Protein 6XFU (pdb70)

Solvent-accessible surface area: 8282 Å² total; per-residue (Å²): 118,92,164,132,52,45,1,0,20,0,19,3,42,123,180,15,0,87,113,0,54,119,15,0,60,107,108,50,126,38,81,88,67,50,113,86,86,0,64,0,33,0,49,35,41,186,71,0,47,104,2,8,90,22,0,15,128,59,97,1,25,1,76,62,1,74,35,110,137,102,130,118,148,122,73,62,20,0,11,0,12,0,40,113,180,10,4,94,110,0,54,154,22,0,47,131,113,46,109,48,31,90,60,52,128,89,84,0,48,0,39,0,67,31,44,197,54,0,40,106,2,7,90,22,0,12,125,65,104,0,30,2,56,50,0,56,48,135,218

InterPro domains:
  IPR003439 ABC transporter-like, ATP-binding domain [PF00005] (16-148)
  IPR003439 ABC transporter-like, ATP-binding domain [PS50893] (1-220)
  IPR003593 AAA+ ATPase domain [SM00382] (25-196)
  IPR027417 P-loop containing nucleoside triphosphate hydrolase [G3DSA:3.40.50.300] (1-246)
  IPR027417 P-loop containing nucleoside triphosphate hydrolase [SSF52540] (2-209)

B-factor: mean 20.35, std 8.42, range [10.54, 54.13]

Secondary structure (DSSP, 8-state):
-----EEEEEE--GGGHHHHHHHHHHHS-EEEEETTTTEEEEE--S--HHHHHHHHHTT---SEEEEEE-/------EEEEE--GGGHHHHHHHHHHHS-EEEEEGGGTEEEEE--S--HHHHHHHHHTT---SEEEEE-

Foldseek 3Di:
DDDQFKKKKFAFDLVCQVVLVVVCVVPFPFPDRDSVRRITITGDDPDCVVVQVVCVVVVTDTPDIDMDGD/DDDQPKKKKFAFDLVCLVVLQVVCVVPFPWDDADSVRRITITRDDPDCVVVQVVCVVVVTHTPDIDMDD

Radius of gyration: 15.2 Å; Cα contacts (8 Å, |Δi|>4): 256; chains: 2; bounding box: 45×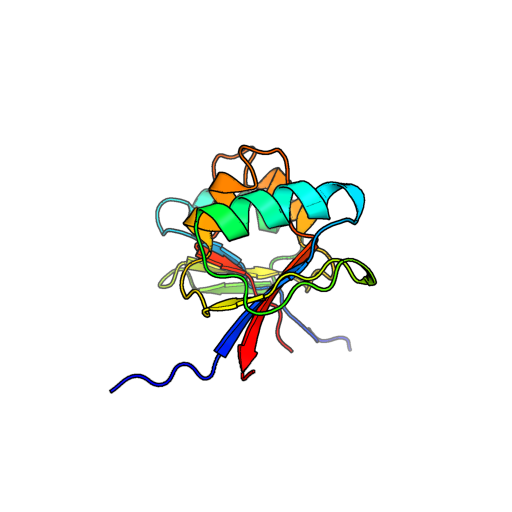30×36 Å

Structure (mmCIF, N/CA/C/O backbone):
data_6XFU
#
_entry.id   6XFU
#
_cell.length_a   40.462
_cell.length_b   45.375
_cell.length_c   73.820
_cell.angle_alpha   90.000
_cell.angle_beta   90.000
_cell.angle_gamma   90.000
#
_symmetry.space_group_name_H-M   'P 2 21 21'
#
loop_
_entity.id
_entity.type
_entity.pdbx_description
1 polymer 'ABC transporter ATP-binding protein'
2 non-polymer 'THIOCYANATE ION'
3 water water
#
loop_
_atom_site.group_PDB
_atom_site.id
_atom_site.type_symbol
_atom_site.label_atom_id
_atom_site.label_alt_id
_atom_site.label_comp_id
_atom_site.label_asym_id
_atom_site.label_entity_id
_atom_site.label_seq_id
_atom_site.pdbx_PDB_ins_code
_atom_site.Cartn_x
_atom_site.Cartn_y
_atom_site.Cartn_z
_atom_site.occupancy
_atom_site.B_iso_or_equiv
_atom_site.auth_seq_id
_atom_site.auth_comp_id
_atom_site.auth_asym_id
_atom_site.auth_atom_id
_atom_site.pdbx_PDB_model_num
ATOM 1 N N . GLY A 1 1 ? -5.667 3.140 33.170 1.00 20.61 206 GLY A N 1
ATOM 2 C CA . GLY A 1 1 ? -4.849 2.245 32.317 1.00 19.30 206 GLY A CA 1
ATOM 3 C C . GLY A 1 1 ? -5.709 1.233 31.600 1.00 17.69 206 GLY A C 1
ATOM 4 O O . GLY A 1 1 ? -6.936 1.217 31.775 1.00 18.71 206 GLY A O 1
ATOM 5 N N . SER A 1 2 ? -5.060 0.370 30.831 1.00 17.62 207 SER A N 1
ATOM 6 C CA . SER A 1 2 ? -5.744 -0.601 29.956 1.00 19.21 207 SER A CA 1
ATOM 7 C C . SER A 1 2 ? -6.255 -1.825 30.711 1.00 20.31 207 SER A C 1
ATOM 8 O O . SER A 1 2 ? -5.770 -2.154 31.803 1.00 22.81 207 SER A O 1
ATOM 11 N N . HIS A 1 3 ? -7.240 -2.473 30.094 1.00 23.97 208 HIS A N 1
ATOM 12 C CA . HIS A 1 3 ? -7.818 -3.757 30.588 1.00 27.33 208 HIS A CA 1
ATOM 13 C C . HIS A 1 3 ? -7.986 -4.723 29.429 1.00 27.06 208 HIS A C 1
ATOM 14 O O . HIS A 1 3 ? -9.128 -4.911 29.010 1.00 31.50 208 HIS A O 1
ATOM 21 N N . MET A 1 4 ? -6.893 -5.348 29.020 1.00 28.76 209 MET A N 1
ATOM 22 C CA . MET A 1 4 ? -6.826 -6.198 27.801 1.00 32.38 209 MET A CA 1
ATOM 23 C C . MET A 1 4 ? -7.233 -7.624 28.194 1.00 30.54 209 MET A C 1
ATOM 24 O O . MET A 1 4 ? -6.372 -8.488 28.153 1.00 38.63 209 MET A O 1
ATOM 29 N N . SER A 1 5 ? -8.487 -7.859 28.578 1.00 29.81 210 SER A N 1
ATOM 30 C CA . SER A 1 5 ? -8.926 -9.150 29.173 1.00 29.79 210 SER A CA 1
ATOM 31 C C . SER A 1 5 ? -9.519 -10.089 28.114 1.00 27.74 210 SER A C 1
ATOM 32 O O . SER A 1 5 ? -9.856 -11.244 28.509 1.00 26.29 210 SER A O 1
ATOM 35 N N . ASP A 1 6 ? -9.742 -9.607 26.889 1.00 25.53 211 ASP 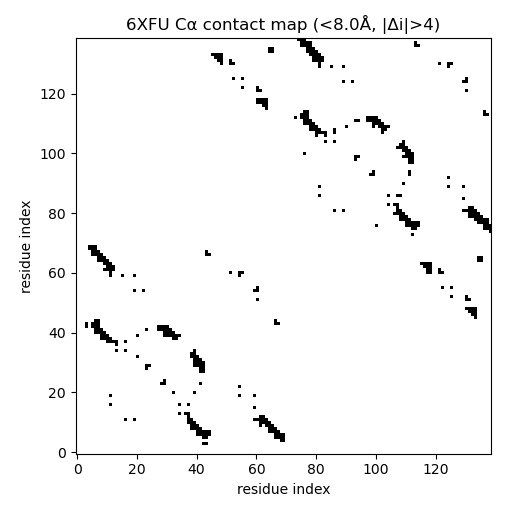A N 1
ATOM 36 C CA . ASP A 1 6 ? -10.427 -10.381 25.814 1.00 22.68 211 ASP A CA 1
ATOM 37 C C . ASP A 1 6 ? -9.451 -10.692 24.669 1.00 21.22 211 ASP A C 1
ATOM 38 O O . ASP A 1 6 ? -8.467 -9.990 24.451 1.00 23.16 211 ASP A O 1
ATOM 43 N N . THR A 1 7 ? -9.752 -11.742 23.913 1.00 16.90 212 THR A N 1
ATOM 44 C CA . THR A 1 7 ? -8.981 -12.183 22.733 1.00 18.84 212 THR A CA 1
ATOM 45 C C . THR A 1 7 ? -9.977 -12.398 21.595 1.00 15.67 212 THR A C 1
ATOM 46 O O . THR A 1 7 ? -11.100 -12.879 21.838 1.00 16.18 212 THR A O 1
ATOM 50 N N . THR A 1 8 ? -9.517 -12.159 20.372 1.00 14.71 213 THR A N 1
ATOM 51 C CA . THR A 1 8 ? -10.276 -12.556 19.162 1.00 14.21 213 THR A CA 1
ATOM 52 C C . THR A 1 8 ? -9.572 -13.795 18.599 1.00 12.93 213 THR A C 1
ATOM 53 O O . THR A 1 8 ? -8.350 -13.757 18.363 1.00 14.06 213 THR A O 1
ATOM 57 N N . ILE A 1 9 ? -10.333 -14.842 18.376 1.00 13.90 214 ILE A N 1
ATOM 58 C CA . ILE A 1 9 ? -9.869 -16.152 17.865 1.00 13.42 214 ILE A CA 1
ATOM 59 C C . ILE A 1 9 ? -10.407 -16.309 16.458 1.00 11.91 214 ILE A C 1
ATOM 60 O O . ILE A 1 9 ? -11.624 -16.309 16.274 1.00 12.56 214 ILE A O 1
ATOM 65 N N . VAL A 1 10 ? -9.527 -16.448 15.498 1.00 12.38 215 VAL A N 1
ATOM 66 C CA . VAL A 1 10 ? -9.888 -16.718 14.087 1.00 13.31 215 VAL A CA 1
ATOM 67 C C . VAL A 1 10 ? -9.627 -18.190 13.844 1.00 12.38 215 VAL A C 1
ATOM 68 O O . VAL A 1 10 ? -8.511 -18.673 14.122 1.00 13.97 215 VAL A O 1
ATOM 72 N N . THR A 1 11 ? -10.558 -18.884 13.257 1.00 12.10 216 THR A N 1
ATOM 73 C CA . THR A 1 11 ? -10.428 -20.308 12.899 1.00 11.96 216 THR A CA 1
ATOM 74 C C . THR A 1 11 ? -10.578 -20.429 11.379 1.00 12.21 216 THR A C 1
ATOM 75 O O . THR A 1 11 ? -11.568 -19.971 10.808 1.00 11.82 216 THR A O 1
ATOM 79 N N . VAL A 1 12 ? -9.575 -21.049 10.763 1.00 12.05 217 VAL A N 1
ATOM 80 C CA . VAL A 1 12 ? -9.551 -21.255 9.294 1.00 12.14 217 VAL A CA 1
ATOM 81 C C . VAL A 1 12 ? -9.309 -22.725 8.984 1.00 13.28 217 VAL A C 1
ATOM 82 O O . VAL A 1 12 ? -8.803 -23.497 9.823 1.00 15.25 217 VAL A O 1
ATOM 86 N N . ASP A 1 13 ? -9.603 -23.062 7.734 1.00 13.55 218 ASP A N 1
ATOM 87 C CA . ASP A 1 13 ? -9.256 -24.391 7.190 1.00 13.79 218 ASP A CA 1
ATOM 88 C C . ASP A 1 13 ? -7.732 -24.531 7.215 1.00 12.36 218 ASP A C 1
ATOM 89 O O . ASP A 1 13 ? -6.962 -23.568 7.052 1.00 13.16 218 ASP A O 1
ATOM 94 N N . HIS A 1 14 ? -7.262 -25.759 7.386 1.00 13.34 219 HIS A N 1
ATOM 95 C CA . HIS A 1 14 ? -5.827 -26.040 7.500 1.00 13.39 219 HIS A CA 1
ATOM 96 C C . HIS A 1 14 ? -5.083 -25.453 6.324 1.00 12.51 219 HIS A C 1
ATOM 97 O O . HIS A 1 14 ? -3.993 -24.928 6.471 1.00 13.06 219 HIS A O 1
ATOM 104 N N . LYS A 1 15 ? -5.640 -25.593 5.113 1.00 12.83 220 LYS A N 1
ATOM 105 C CA . LYS A 1 15 ? -4.890 -25.129 3.924 1.00 13.31 220 LYS A CA 1
ATOM 106 C C . LYS A 1 15 ? -4.709 -23.605 3.869 1.00 14.22 220 LYS A C 1
ATOM 107 O O . LYS A 1 15 ? -3.830 -23.142 3.179 1.00 15.95 220 LYS A O 1
ATOM 113 N N . ASP A 1 16 ? -5.529 -22.886 4.638 1.00 13.72 221 ASP A N 1
ATOM 114 C CA . ASP A 1 16 ? -5.526 -21.413 4.695 1.00 13.08 221 ASP A CA 1
ATOM 115 C C . ASP A 1 16 ? -4.689 -20.911 5.879 1.00 10.74 221 ASP A C 1
ATOM 116 O O . ASP A 1 16 ? -4.485 -19.685 6.006 1.00 11.99 221 ASP A O 1
ATOM 121 N N . PHE A 1 17 ? -4.230 -21.775 6.741 1.00 11.79 222 PHE A N 1
ATOM 122 C CA . PHE A 1 17 ? -3.646 -21.347 8.028 1.00 11.48 222 PHE A CA 1
ATOM 123 C C . PHE A 1 17 ? -2.412 -20.496 7.816 1.00 12.26 222 PHE A C 1
ATOM 124 O O . PHE A 1 17 ? -2.306 -19.428 8.427 1.00 11.54 222 PHE A O 1
ATOM 132 N N . ASP A 1 18 ? -1.452 -20.933 7.003 1.00 12.01 223 ASP A N 1
ATOM 133 C CA . ASP A 1 18 ? -0.159 -20.223 6.926 1.00 12.39 223 ASP A CA 1
ATOM 134 C C . ASP A 1 18 ? -0.371 -18.824 6.383 1.00 11.50 223 ASP A C 1
ATOM 135 O O . ASP A 1 18 ? 0.270 -17.845 6.855 1.00 12.91 223 ASP A O 1
ATOM 140 N N . ARG A 1 19 ? -1.237 -18.664 5.392 1.00 11.54 224 ARG A N 1
ATOM 141 C CA . ARG A 1 19 ? -1.488 -17.354 4.780 1.00 11.45 224 ARG A CA 1
ATOM 142 C C . ARG A 1 19 ? -2.289 -16.490 5.731 1.00 11.12 224 ARG A C 1
ATOM 143 O O . ARG A 1 19 ? -2.098 -15.252 5.715 1.00 11.71 224 ARG A O 1
ATOM 151 N N . THR A 1 20 ? -3.183 -17.064 6.517 1.00 10.99 225 THR A N 1
ATOM 152 C CA . THR A 1 20 ? -3.907 -16.275 7.551 1.00 10.79 225 THR A CA 1
ATOM 153 C C . THR A 1 20 ? -2.932 -15.826 8.638 1.00 11.40 225 THR A C 1
ATOM 154 O O . THR A 1 20 ? -2.991 -14.665 9.044 1.00 11.35 225 THR A O 1
ATOM 158 N N . GLU A 1 21 ? -2.008 -16.671 9.014 1.00 11.18 226 GLU A N 1
ATOM 159 C CA . GLU A 1 21 ? -0.977 -16.315 10.006 1.00 11.23 226 GLU A CA 1
ATOM 160 C C . GLU A 1 21 ? -0.099 -15.191 9.462 1.00 11.25 226 GLU A C 1
ATOM 161 O O . GLU A 1 21 ? 0.148 -14.214 10.192 1.00 11.72 226 GLU A O 1
ATOM 167 N N . LYS A 1 22 ? 0.291 -15.250 8.214 1.00 11.05 227 LYS A N 1
ATOM 168 C CA . LYS A 1 22 ? 1.085 -14.174 7.605 1.00 12.29 227 LYS A CA 1
ATOM 169 C C . LYS A 1 22 ? 0.325 -12.859 7.610 1.00 11.78 227 LYS A C 1
ATOM 170 O O . LYS A 1 22 ? 0.896 -11.851 8.069 1.00 12.06 227 LYS A O 1
ATOM 176 N N . TYR A 1 23 ? -0.946 -12.888 7.260 1.00 10.97 228 TYR A N 1
ATOM 177 C CA . TYR A 1 23 ? -1.739 -11.652 7.254 1.00 11.85 228 TYR A CA 1
ATOM 178 C C . TYR A 1 23 ? -1.797 -11.109 8.669 1.00 11.70 228 TYR A C 1
ATOM 179 O O . TYR A 1 23 ? -1.597 -9.867 8.890 1.00 12.31 228 TYR A O 1
ATOM 188 N N . LEU A 1 24 ? -2.165 -11.906 9.631 1.00 10.75 229 LEU A N 1
ATOM 189 C CA . LEU A 1 24 ? -2.333 -11.410 11.013 1.00 10.54 229 LEU A CA 1
ATOM 190 C C . LEU A 1 24 ? -0.996 -11.016 11.601 1.00 12.54 229 LEU A C 1
ATOM 191 O O . LEU A 1 24 ? -0.974 -9.988 12.313 1.00 13.69 229 LEU A O 1
ATOM 196 N N . ALA A 1 25 ? 0.099 -11.672 11.290 1.00 11.47 230 ALA A N 1
ATOM 197 C CA . ALA A 1 25 ? 1.438 -11.264 11.782 1.00 11.86 230 ALA A CA 1
ATOM 198 C C . ALA A 1 25 ? 1.763 -9.875 11.224 1.00 12.48 230 ALA A C 1
ATOM 199 O O . ALA A 1 25 ? 2.382 -9.048 11.927 1.00 14.43 230 ALA A O 1
ATOM 201 N N . GLU A 1 26 ? 1.437 -9.600 9.975 1.00 12.57 231 GLU A N 1
ATOM 202 C CA . GLU A 1 26 ? 1.834 -8.328 9.327 1.00 14.24 231 GLU A CA 1
ATOM 203 C C . GLU A 1 26 ? 0.957 -7.174 9.806 1.00 14.45 231 GLU A C 1
ATOM 204 O O . GLU A 1 26 ? 1.411 -6.005 9.702 1.00 17.71 231 GLU A O 1
ATOM 210 N N . HIS A 1 27 ? -0.239 -7.411 10.319 1.00 13.94 232 HIS A N 1
ATOM 211 C CA . HIS A 1 27 ? -1.224 -6.311 10.562 1.00 15.25 232 HIS A CA 1
ATOM 212 C C . HIS A 1 27 ? -1.692 -6.248 12.018 1.00 14.94 232 HIS A C 1
ATOM 213 O O . HIS A 1 27 ? -2.323 -5.257 12.377 1.00 15.72 232 HIS A O 1
ATOM 220 N N . PHE A 1 28 ? -1.502 -7.289 12.814 1.00 13.57 233 PHE A N 1
ATOM 221 C CA . PHE A 1 28 ? -1.979 -7.399 14.194 1.00 12.94 233 PHE A CA 1
ATOM 222 C C . PHE A 1 28 ? -0.852 -8.019 14.997 1.00 13.50 233 PHE A C 1
ATOM 223 O O . PHE A 1 28 ? 0.253 -8.197 14.503 1.00 14.66 233 PHE A O 1
ATOM 231 N N . GLN A 1 29 ? -1.112 -8.320 16.248 1.00 14.60 234 GLN A N 1
ATOM 232 C CA . GLN A 1 29 ? -0.149 -9.055 17.095 1.00 14.79 234 GLN A CA 1
ATOM 233 C C . GLN A 1 29 ? -0.712 -10.447 17.359 1.00 14.59 234 GLN A C 1
ATOM 234 O O . GLN A 1 29 ? -1.776 -10.559 17.963 1.00 14.48 234 GLN A O 1
ATOM 240 N N . LEU A 1 30 ? 0.003 -11.465 16.924 1.00 13.81 235 LEU A N 1
ATOM 241 C CA . LEU A 1 30 ? -0.390 -12.843 17.262 1.00 13.10 235 LEU A CA 1
ATOM 242 C C . LEU A 1 30 ? 0.023 -13.151 18.693 1.00 13.81 235 LEU A C 1
ATOM 243 O O . LEU A 1 30 ? 1.233 -13.160 18.969 1.00 15.94 235 LEU A O 1
ATOM 248 N N . GLN A 1 31 ? -0.956 -13.439 19.495 1.00 13.84 236 GLN A N 1
ATOM 249 C CA A GLN A 1 31 ? -0.844 -13.861 20.925 0.50 15.65 236 GLN A CA 1
ATOM 250 C CA B GLN A 1 31 ? -0.700 -13.841 20.899 0.50 14.83 236 GLN A CA 1
ATOM 251 C C . GLN A 1 31 ? -0.582 -15.367 21.019 1.00 15.98 236 GLN A C 1
ATOM 252 O O . GLN A 1 31 ? 0.124 -15.812 21.906 1.00 18.90 236 GLN A O 1
ATOM 263 N N . ASN A 1 32 ? -1.238 -16.130 20.168 1.00 15.09 237 ASN A N 1
ATOM 264 C CA . ASN A 1 32 ? -1.160 -17.608 20.196 1.00 15.64 237 ASN A CA 1
ATOM 265 C C . ASN A 1 32 ? -1.382 -18.055 18.748 1.00 13.11 237 ASN A C 1
ATOM 266 O O . ASN A 1 32 ? -2.192 -17.450 18.017 1.00 13.73 237 ASN A O 1
ATOM 271 N N . VAL A 1 33 ? -0.817 -19.173 18.387 1.00 13.26 238 VAL A N 1
ATOM 272 C CA . VAL A 1 33 ? -0.934 -19.796 17.052 1.00 14.38 238 VAL A CA 1
ATOM 273 C C . VAL A 1 33 ? -1.103 -21.295 17.300 1.00 14.05 238 VAL A C 1
ATOM 274 O O . VAL A 1 33 ? -0.144 -21.877 17.806 1.00 15.65 238 VAL A O 1
ATOM 278 N N . ASP A 1 34 ? -2.227 -21.888 16.937 1.00 12.35 239 ASP A N 1
ATOM 279 C CA . ASP A 1 34 ? -2.508 -23.331 17.082 1.00 12.08 239 ASP A CA 1
ATOM 280 C C . ASP A 1 34 ? -2.762 -23.879 15.668 1.00 11.18 239 ASP A C 1
ATOM 281 O O . ASP A 1 34 ? -3.917 -24.058 15.318 1.00 12.15 239 ASP A O 1
ATOM 286 N N . LYS A 1 35 ? -1.710 -24.171 14.941 1.00 11.65 240 LYS A N 1
ATOM 287 C CA . LYS A 1 35 ? -1.838 -24.734 13.582 1.00 12.09 240 LYS A CA 1
ATOM 288 C C . LYS A 1 35 ? -2.539 -26.075 13.649 1.00 14.06 240 LYS A C 1
ATOM 289 O O . LYS A 1 35 ? -3.323 -26.347 12.726 1.00 14.61 240 LYS A O 1
ATOM 295 N N . ALA A 1 36 ? -2.332 -26.870 14.677 1.00 12.62 241 ALA A N 1
ATOM 296 C CA . ALA A 1 36 ? -2.925 -28.219 14.689 1.00 13.08 241 ALA A CA 1
ATOM 297 C C . ALA A 1 36 ? -4.438 -28.108 14.619 1.00 14.61 241 ALA A C 1
ATOM 298 O O . ALA A 1 36 ? -5.083 -28.960 13.982 1.00 17.13 241 ALA A O 1
ATOM 300 N N . ASP A 1 37 ? -5.032 -27.088 15.241 1.00 13.40 242 ASP A N 1
ATOM 301 C CA . ASP A 1 37 ? -6.505 -26.970 15.285 1.00 14.99 242 ASP A CA 1
ATOM 302 C C . ASP A 1 37 ? -6.997 -25.841 14.392 1.00 15.44 242 ASP A C 1
ATOM 303 O O . ASP A 1 37 ? -8.231 -25.615 14.341 1.00 20.03 242 ASP A O 1
ATOM 308 N N . GLY A 1 38 ? -6.146 -25.102 13.732 1.00 13.62 243 GLY A N 1
ATOM 309 C CA . GLY A 1 38 ? -6.553 -24.045 12.800 1.00 13.52 243 GLY A CA 1
ATOM 310 C C . GLY A 1 38 ? -6.904 -22.727 13.482 1.00 13.54 243 GLY A C 1
ATOM 311 O O . GLY A 1 38 ? -7.667 -21.962 12.890 1.00 13.74 243 GLY A O 1
ATOM 312 N N . HIS A 1 39 ? -6.429 -22.453 14.709 1.00 11.08 244 HIS A N 1
ATOM 313 C CA . HIS A 1 39 ? -6.792 -21.204 15.422 1.00 11.30 244 HIS A CA 1
ATOM 314 C C . HIS A 1 39 ? -5.609 -20.281 15.520 1.00 11.01 244 HIS A C 1
ATOM 315 O O . HIS A 1 39 ? -4.462 -20.685 15.667 1.00 11.83 244 HIS A O 1
ATOM 322 N N . LEU A 1 40 ? -5.920 -18.987 15.440 1.00 11.68 245 LEU A N 1
ATOM 323 C CA A LEU A 1 40 ? -5.011 -17.814 15.556 0.50 13.15 245 LEU A CA 1
ATOM 324 C CA B LEU A 1 40 ? -4.987 -17.851 15.603 0.50 11.84 245 LEU A CA 1
ATOM 325 C C . LEU A 1 40 ? -5.660 -16.872 16.559 1.00 12.27 245 LEU A C 1
ATOM 326 O O . LEU A 1 40 ? -6.864 -16.617 16.416 1.00 13.94 245 LEU A O 1
ATOM 335 N N . MET A 1 41 ? -4.903 -16.382 17.542 1.00 12.54 246 MET A N 1
ATOM 336 C CA . MET A 1 41 ? -5.447 -15.446 18.537 1.00 13.55 246 MET A CA 1
ATOM 337 C C . MET A 1 41 ? -4.724 -14.101 18.420 1.00 12.26 246 MET A C 1
ATOM 338 O O . MET A 1 41 ? -3.480 -14.069 18.388 1.00 13.43 246 MET A O 1
ATOM 343 N N . ILE A 1 42 ? -5.499 -13.029 18.391 1.00 12.87 247 ILE A N 1
ATOM 344 C CA . ILE A 1 42 ? -5.006 -11.630 18.379 1.00 13.22 247 ILE A CA 1
ATOM 345 C C . ILE A 1 42 ? -5.659 -10.869 19.526 1.00 13.94 247 ILE A C 1
ATOM 346 O O . ILE A 1 42 ? -6.636 -11.336 20.128 1.00 14.36 247 ILE A O 1
ATOM 351 N N . ASN A 1 43 ? -5.226 -9.632 19.715 1.00 16.08 248 ASN A N 1
ATOM 352 C CA . ASN A 1 43 ? -5.946 -8.755 20.668 1.00 16.95 248 ASN A CA 1
ATOM 353 C C . ASN A 1 43 ? -7.394 -8.615 20.238 1.00 15.96 248 ASN A C 1
ATOM 354 O O . ASN A 1 43 ? -7.687 -8.595 19.054 1.00 15.20 248 ASN A O 1
ATOM 359 N N . ALA A 1 44 ? -8.302 -8.459 21.172 1.00 17.17 249 ALA A N 1
ATOM 360 C CA . ALA A 1 44 ? -9.736 -8.372 20.926 1.00 18.02 249 ALA A CA 1
ATOM 361 C C . ALA A 1 44 ? -10.033 -7.240 19.938 1.00 17.50 249 ALA A C 1
ATOM 362 O O . ALA A 1 44 ? -9.563 -6.085 20.093 1.00 19.18 249 ALA A O 1
ATOM 364 N N . GLN A 1 45 ? -10.816 -7.553 18.913 1.00 17.07 250 GLN A N 1
ATOM 365 C CA . GLN A 1 45 ? -11.267 -6.572 17.935 1.00 16.23 250 GLN A CA 1
ATOM 366 C C . GLN A 1 45 ? -12.753 -6.315 18.133 1.00 18.56 250 GLN A C 1
ATOM 367 O O . GLN A 1 45 ? -13.535 -7.257 18.227 1.00 20.49 250 GLN A O 1
ATOM 373 N N . LYS A 1 46 ? -13.163 -5.059 18.163 1.00 17.32 251 LYS A N 1
ATOM 374 C CA . LYS A 1 46 ? -14.605 -4.737 18.289 1.00 18.50 251 LYS A CA 1
ATOM 375 C C . LYS A 1 46 ? -15.327 -4.780 16.945 1.00 16.58 251 LYS A C 1
ATOM 376 O O . LYS A 1 46 ? -16.558 -4.891 16.911 1.00 18.58 251 LYS A O 1
ATOM 382 N N . ASN A 1 47 ? -14.611 -4.633 15.851 1.00 15.35 252 ASN A N 1
ATOM 383 C CA . ASN A 1 47 ? -15.172 -4.526 14.500 1.00 15.29 252 ASN A CA 1
ATOM 384 C C . ASN A 1 47 ? -14.319 -5.406 13.583 1.00 15.20 252 ASN A C 1
ATOM 385 O O . ASN A 1 47 ? -13.098 -5.214 13.489 1.00 17.49 252 ASN A O 1
ATOM 390 N N . TYR A 1 48 ? -14.927 -6.420 12.994 1.00 13.46 253 TYR A N 1
ATOM 391 C CA . TYR A 1 48 ? -14.225 -7.451 12.199 1.00 13.18 253 TYR A CA 1
ATOM 392 C C . TYR A 1 48 ? -14.037 -7.077 10.741 1.00 13.29 253 TYR A C 1
ATOM 393 O O . TYR A 1 48 ? -13.447 -7.821 9.974 1.00 13.70 253 TYR A O 1
ATOM 402 N N . GLN A 1 49 ? -14.535 -5.927 10.323 1.00 12.74 254 GLN A N 1
ATOM 403 C CA . GLN A 1 49 ? -14.620 -5.616 8.871 1.00 14.13 254 GLN A CA 1
ATOM 404 C C . GLN A 1 49 ? -13.223 -5.558 8.243 1.00 14.09 254 GLN A C 1
ATOM 405 O O . GLN A 1 49 ? -13.054 -6.075 7.153 1.00 15.26 254 GLN A O 1
ATOM 411 N N . VAL A 1 50 ? -12.250 -4.924 8.891 1.00 15.71 255 VAL A N 1
ATOM 412 C CA . VAL A 1 50 ? -10.888 -4.818 8.299 1.00 15.11 255 VAL A CA 1
ATOM 413 C C . VAL A 1 50 ? -10.375 -6.239 8.048 1.00 14.64 255 VAL A C 1
ATOM 414 O O . VAL A 1 50 ? -9.874 -6.524 6.940 1.00 14.51 255 VAL A O 1
ATOM 418 N N . ILE A 1 51 ? -10.434 -7.105 9.043 1.00 13.99 256 ILE A N 1
ATOM 419 C CA . ILE A 1 51 ? -9.871 -8.468 8.900 1.00 13.76 256 ILE A CA 1
ATOM 420 C C . ILE A 1 51 ? -10.646 -9.231 7.861 1.00 12.91 256 ILE A C 1
ATOM 421 O O . ILE A 1 51 ? -10.046 -9.900 7.010 1.00 13.61 256 ILE A O 1
ATOM 426 N N . LEU A 1 52 ? -11.984 -9.202 7.923 1.00 12.65 257 LEU A N 1
ATOM 427 C CA . LEU A 1 52 ? -12.763 -10.011 6.971 1.00 13.81 257 LEU A CA 1
ATOM 428 C C . LEU A 1 52 ? -12.496 -9.527 5.549 1.00 14.52 257 LEU A C 1
ATOM 429 O O . LEU A 1 52 ? -12.380 -10.356 4.664 1.00 14.89 257 LEU A O 1
ATOM 434 N N . LYS A 1 53 ? -12.468 -8.209 5.319 1.00 13.91 258 LYS A N 1
ATOM 435 C CA . LYS A 1 53 ? -12.221 -7.719 3.948 1.00 15.09 258 LYS A CA 1
ATOM 436 C C . LYS A 1 53 ? -10.816 -8.139 3.502 1.00 14.46 258 LYS A C 1
ATOM 437 O O . LYS A 1 53 ? -10.653 -8.618 2.374 1.00 15.55 258 LYS A O 1
ATOM 443 N N . ALA A 1 54 ? -9.795 -8.020 4.330 1.00 13.84 259 ALA A N 1
ATOM 444 C CA . ALA A 1 54 ? -8.425 -8.369 3.909 1.00 14.41 259 ALA A CA 1
ATOM 445 C C . ALA A 1 54 ? -8.306 -9.871 3.643 1.00 13.29 259 ALA A C 1
ATOM 446 O O . ALA A 1 54 ? -7.694 -10.305 2.659 1.00 15.93 259 ALA A O 1
ATOM 448 N N . LEU A 1 55 ? -8.915 -10.694 4.472 1.00 13.75 260 LEU A N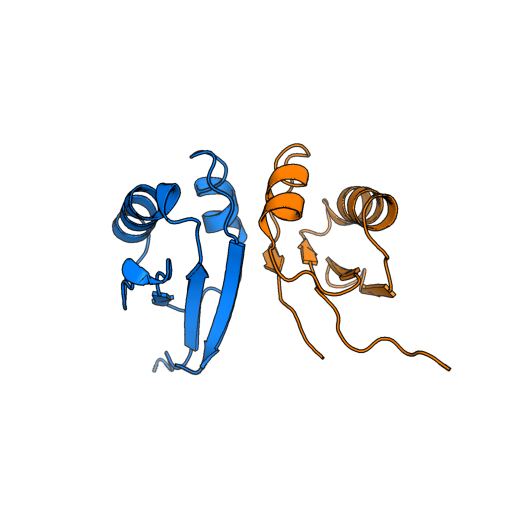 1
ATOM 449 C CA . LEU A 1 55 ? -8.882 -12.153 4.230 1.00 13.77 260 LEU A CA 1
ATOM 450 C C . LEU A 1 55 ? -9.631 -12.471 2.929 1.00 14.47 260 LEU A C 1
ATOM 451 O O . LEU A 1 55 ? -9.196 -13.342 2.203 1.00 14.31 260 LEU A O 1
ATOM 456 N N . SER A 1 56 ? -10.757 -11.811 2.698 1.00 14.07 261 SER A N 1
ATOM 457 C CA A SER A 1 56 ? -11.526 -12.030 1.444 0.50 14.24 261 SER A CA 1
ATOM 458 C CA B SER A 1 56 ? -11.526 -12.035 1.448 0.50 15.68 261 SER A CA 1
ATOM 459 C C . SER A 1 56 ? -10.652 -11.701 0.233 1.00 15.99 261 SER A C 1
ATOM 460 O O . SER A 1 56 ? -10.731 -12.451 -0.749 1.00 16.56 261 SER A O 1
ATOM 465 N N . GLU A 1 57 ? -9.841 -10.656 0.315 1.00 16.09 262 GLU A N 1
ATOM 466 C CA . GLU A 1 57 ? -8.924 -10.301 -0.797 1.00 18.09 262 GLU A CA 1
ATOM 467 C C . GLU A 1 57 ? -7.940 -11.445 -1.034 1.00 17.95 262 GLU A C 1
ATOM 468 O O . GLU A 1 57 ? -7.466 -11.592 -2.198 1.00 21.95 262 GLU A O 1
ATOM 474 N N . LEU A 1 58 ? -7.551 -12.201 -0.001 1.00 15.49 263 LEU A N 1
ATOM 475 C CA . LEU A 1 58 ? -6.698 -13.421 -0.104 1.00 15.11 263 LEU A CA 1
ATOM 476 C C . LEU A 1 58 ? -7.474 -14.678 -0.481 1.00 13.58 263 LEU A C 1
ATOM 477 O O . LEU A 1 58 ? -6.910 -15.766 -0.470 1.00 16.19 263 LEU A O 1
ATOM 482 N N . ASP A 1 59 ? -8.786 -14.575 -0.696 1.00 13.95 264 ASP A N 1
ATOM 483 C CA . ASP A 1 59 ? -9.718 -15.709 -0.897 1.00 15.06 264 ASP A CA 1
ATOM 484 C C . ASP A 1 59 ? -9.746 -16.652 0.295 1.00 14.00 264 ASP A C 1
ATOM 485 O O . ASP A 1 59 ? -9.919 -17.860 0.162 1.00 16.10 264 ASP A O 1
ATOM 490 N N . ILE A 1 60 ? -9.702 -16.067 1.493 1.00 12.76 265 ILE A N 1
ATOM 491 C CA . ILE A 1 60 ? -9.804 -16.814 2.762 1.00 13.33 265 ILE A CA 1
ATOM 492 C C . ILE A 1 60 ? -11.047 -16.343 3.512 1.00 12.06 265 ILE A C 1
ATOM 493 O O . ILE A 1 60 ? -11.255 -15.148 3.695 1.00 12.88 265 ILE A O 1
ATOM 498 N N . TYR A 1 61 ? -11.875 -17.298 3.894 1.00 12.57 266 TYR A N 1
ATOM 499 C CA . TYR A 1 61 ? -13.112 -17.077 4.644 1.00 13.10 266 TYR A CA 1
ATOM 500 C C . TYR A 1 61 ? -13.028 -17.913 5.897 1.00 12.67 266 TYR A C 1
ATOM 501 O O . TYR A 1 61 ? -12.960 -19.133 5.837 1.00 14.37 266 TYR A O 1
ATOM 510 N N . PRO A 1 62 ? -12.961 -17.289 7.085 1.00 12.01 267 PRO A N 1
ATOM 511 C CA . PRO A 1 62 ? -12.878 -18.081 8.297 1.00 12.69 267 PRO A CA 1
ATOM 512 C C . PRO A 1 62 ? -14.049 -19.045 8.452 1.00 12.06 267 PRO A C 1
ATOM 513 O O . PRO A 1 62 ? -15.202 -18.719 8.166 1.00 12.61 267 PRO A O 1
ATOM 517 N N . LYS A 1 63 ? -13.764 -20.214 9.017 1.00 13.06 268 LYS A N 1
ATOM 518 C CA . LYS A 1 63 ? -14.805 -21.109 9.548 1.00 13.29 268 LYS A CA 1
ATOM 519 C C . LYS A 1 63 ? -15.456 -20.515 10.778 1.00 13.05 268 LYS A C 1
ATOM 520 O O . LYS A 1 63 ? -16.655 -20.749 11.023 1.00 13.10 268 LYS A O 1
ATOM 526 N N . TYR A 1 64 ? -14.735 -19.735 11.558 1.00 12.24 269 TYR A N 1
ATOM 527 C CA . TYR A 1 64 ? -15.280 -19.160 12.768 1.00 12.29 269 TYR A CA 1
ATOM 528 C C . TYR A 1 64 ? -14.455 -17.963 13.158 1.00 11.86 269 TYR A C 1
ATOM 529 O O . TYR A 1 64 ? -13.270 -17.887 12.837 1.00 12.34 269 TYR A O 1
ATOM 538 N N . ILE A 1 65 ? -15.063 -17.049 13.892 1.00 12.85 270 ILE A N 1
ATOM 539 C CA . ILE A 1 65 ? -14.379 -15.910 14.497 1.00 13.36 270 ILE A CA 1
ATOM 540 C C . ILE A 1 65 ? -15.156 -15.653 15.771 1.00 14.33 270 ILE A C 1
ATOM 541 O O . ILE A 1 65 ? -16.381 -15.691 15.733 1.00 15.70 270 ILE A O 1
ATOM 546 N N . GLU A 1 66 ? -14.465 -15.443 16.885 1.00 15.28 271 GLU A N 1
ATOM 547 C CA . GLU A 1 66 ? -15.091 -15.336 18.226 1.00 17.63 271 GLU A CA 1
ATOM 548 C C . GLU A 1 66 ? -14.246 -14.379 19.041 1.00 17.69 271 GLU A C 1
ATOM 549 O O . GLU A 1 66 ? -13.008 -14.366 18.898 1.00 17.06 271 GLU A O 1
ATOM 555 N N . THR A 1 67 ? -14.884 -13.557 19.850 1.00 15.11 272 THR A N 1
ATOM 556 C CA . THR A 1 67 ? -14.185 -12.729 20.851 1.00 16.18 272 THR A CA 1
ATOM 557 C C . THR A 1 67 ? -14.690 -13.138 22.220 1.00 16.40 272 THR A C 1
ATOM 558 O O . THR A 1 67 ? -15.909 -13.213 22.397 1.00 18.03 272 THR A O 1
ATOM 562 N N . ARG A 1 68 ? -13.778 -13.456 23.106 1.00 15.35 273 ARG A N 1
ATOM 563 C CA . ARG A 1 68 ? -14.149 -13.863 24.483 1.00 16.52 273 ARG A CA 1
ATOM 564 C C . ARG A 1 68 ? -13.045 -13.479 25.452 1.00 16.61 273 ARG A C 1
ATOM 565 O O . ARG A 1 68 ? -11.907 -13.197 25.065 1.00 16.86 273 ARG A O 1
ATOM 573 N N . LYS A 1 69 ? -13.388 -13.571 26.753 1.00 19.34 274 LYS A N 1
ATOM 574 C CA . LYS A 1 69 ? -12.397 -13.462 27.823 1.00 23.21 274 LYS A CA 1
ATOM 575 C C . LYS A 1 69 ? -11.316 -14.520 27.636 1.00 22.60 274 LYS A C 1
ATOM 576 O O . LYS A 1 69 ? -11.648 -15.703 27.390 1.00 22.27 274 LYS A O 1
ATOM 582 N N . SER A 1 70 ? -10.073 -14.106 27.792 1.00 25.94 275 SER A N 1
ATOM 583 C CA . SER A 1 70 ? -8.899 -14.990 27.679 1.00 32.13 275 SER A CA 1
ATOM 584 C C . SER A 1 70 ? -8.782 -15.835 28.953 1.00 38.30 275 SER A C 1
ATOM 585 O O . SER A 1 70 ? -8.312 -16.978 28.844 1.00 49.29 275 SER A O 1
ATOM 588 N N . GLY B 1 1 ? -43.900 -28.863 21.454 1.00 19.21 206 GLY B N 1
ATOM 589 C CA . GLY B 1 1 ? -43.547 -28.030 20.290 1.00 15.15 206 GLY B CA 1
ATOM 590 C C . GLY B 1 1 ? -42.067 -27.812 20.207 1.00 14.75 206 GLY B C 1
ATOM 591 O O . GLY B 1 1 ? -41.369 -28.061 21.180 1.00 16.80 206 GLY B O 1
ATOM 592 N N . SER B 1 2 ? -41.612 -27.267 19.089 1.00 12.66 207 SER B N 1
ATOM 593 C CA . SER B 1 2 ? -40.219 -26.825 18.955 1.00 12.44 207 SER B CA 1
ATOM 594 C C . SER B 1 2 ? -40.094 -25.362 19.419 1.00 12.61 207 SER B C 1
ATOM 595 O O . SER B 1 2 ? -41.097 -24.737 19.682 1.00 14.68 207 SER B O 1
ATOM 598 N N . HIS B 1 3 ? -38.869 -24.893 19.507 1.00 13.43 208 HIS B N 1
ATOM 599 C CA . HIS B 1 3 ? -38.543 -23.484 19.890 1.00 15.61 208 HIS B CA 1
ATOM 600 C C . HIS B 1 3 ? -37.250 -23.115 19.129 1.00 19.11 208 HIS B C 1
ATOM 601 O O . HIS B 1 3 ? -36.542 -24.016 18.697 1.00 21.03 208 HIS B O 1
ATOM 608 N N A MET B 1 4 ? -36.842 -21.844 19.178 0.50 24.64 209 MET B N 1
ATOM 609 N N B MET B 1 4 ? -36.849 -21.832 19.086 0.50 25.69 209 MET B N 1
ATOM 610 C CA A MET B 1 4 ? -35.484 -21.456 18.704 0.50 26.22 209 MET B CA 1
ATOM 611 C CA B MET B 1 4 ? -35.478 -21.479 18.592 0.50 27.78 209 MET B CA 1
ATOM 612 C C A MET B 1 4 ? -34.482 -21.691 19.824 0.50 24.58 209 MET B C 1
ATOM 613 C C B MET B 1 4 ? -34.502 -21.685 19.756 0.50 25.04 209 MET B C 1
ATOM 614 O O A MET B 1 4 ? -34.661 -21.074 20.861 0.50 29.64 209 MET B O 1
ATOM 615 O O B MET B 1 4 ? -34.761 -21.087 20.778 0.50 26.99 209 MET B O 1
ATOM 624 N N . SER B 1 5 ? -33.457 -22.523 19.589 1.00 29.96 210 SER B N 1
ATOM 625 C CA . SER B 1 5 ? -32.441 -22.871 20.623 1.00 30.11 210 SER B CA 1
ATOM 626 C C . SER B 1 5 ? -31.237 -21.930 20.490 1.00 32.81 210 SER B C 1
ATOM 627 O O . SER B 1 5 ? -30.682 -21.532 21.558 1.00 38.76 210 SER B O 1
ATOM 630 N N . ASP B 1 6 ? -30.874 -21.530 19.257 1.00 27.99 211 ASP B N 1
ATOM 631 C CA A ASP B 1 6 ? -29.671 -20.682 19.088 0.50 23.39 211 ASP B CA 1
ATOM 632 C CA B ASP B 1 6 ? -29.583 -20.830 19.009 0.50 24.79 211 ASP B CA 1
ATOM 633 C C . ASP B 1 6 ? -29.671 -19.939 17.753 1.00 21.58 211 ASP B C 1
ATOM 634 O O . ASP B 1 6 ? -30.244 -20.368 16.726 1.00 23.57 211 ASP B O 1
ATOM 643 N N . THR B 1 7 ? -28.940 -18.850 17.782 1.00 17.22 212 THR B N 1
ATOM 644 C CA A THR B 1 7 ? -28.976 -17.748 16.801 0.38 15.52 212 THR B CA 1
ATOM 645 C CA C THR B 1 7 ? -28.965 -17.827 16.707 0.62 16.03 212 THR B CA 1
ATOM 646 C C . THR B 1 7 ? -27.549 -17.417 16.350 1.00 14.87 212 THR B C 1
ATOM 647 O O . THR B 1 7 ? -26.696 -17.293 17.229 1.00 16.63 212 THR B O 1
ATOM 654 N N . THR B 1 8 ? -27.321 -17.241 15.064 1.00 12.32 213 THR B N 1
ATOM 655 C CA . THR B 1 8 ? -26.121 -16.544 14.552 1.00 13.35 213 THR B CA 1
ATOM 656 C C . THR B 1 8 ? -26.559 -15.113 14.240 1.00 12.64 213 THR B C 1
ATOM 657 O O . THR B 1 8 ? -27.568 -14.946 13.515 1.00 14.14 213 THR B O 1
ATOM 661 N N . ILE B 1 9 ? -25.873 -14.156 14.795 1.00 12.58 214 ILE B N 1
ATOM 662 C CA A ILE B 1 9 ? -26.159 -12.706 14.608 0.50 12.86 214 ILE B CA 1
ATOM 663 C CA B ILE B 1 9 ? -26.157 -12.708 14.618 0.50 12.99 214 ILE B CA 1
ATOM 664 C C . ILE B 1 9 ? -25.091 -12.136 13.697 1.00 12.76 214 ILE B C 1
ATOM 665 O O . ILE B 1 9 ? -23.910 -12.224 14.022 1.00 13.09 214 ILE B O 1
ATOM 674 N N . VAL B 1 10 ? -25.512 -11.581 12.588 1.00 12.98 215 VAL B N 1
ATOM 675 C CA . VAL B 1 10 ? -24.626 -10.919 11.615 1.00 12.88 215 VAL B CA 1
ATOM 676 C C . VAL B 1 10 ? -24.877 -9.439 11.770 1.00 12.82 215 VAL B C 1
ATOM 677 O O . VAL B 1 10 ? -26.046 -9.024 11.695 1.00 14.53 215 VAL B O 1
ATOM 681 N N . THR B 1 11 ? -23.846 -8.656 11.960 1.00 13.26 216 THR B N 1
ATOM 682 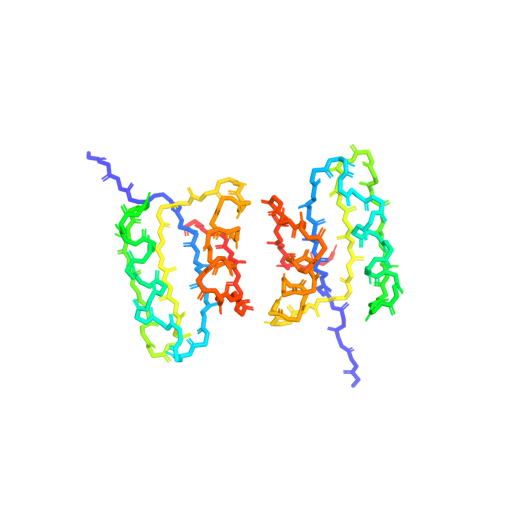C CA . THR B 1 11 ? -23.969 -7.201 12.150 1.00 13.40 216 THR B CA 1
ATOM 683 C C . THR B 1 11 ? -23.288 -6.530 10.984 1.00 14.10 216 THR B C 1
ATOM 684 O O . THR B 1 11 ? -22.125 -6.836 10.687 1.00 14.30 216 THR B O 1
ATOM 688 N N . VAL B 1 12 ? -24.000 -5.601 10.345 1.00 15.17 217 VAL B N 1
ATOM 689 C CA . VAL B 1 12 ? -23.486 -4.926 9.136 1.00 15.86 217 VAL B CA 1
ATOM 690 C C . VAL B 1 12 ? -23.653 -3.424 9.298 1.00 17.06 217 VAL B C 1
ATOM 691 O O . VAL B 1 12 ? -24.449 -2.951 10.101 1.00 17.67 217 VAL B O 1
ATOM 695 N N . ASP B 1 13 ? -22.863 -2.728 8.487 1.00 17.54 218 ASP B N 1
ATOM 696 C CA . ASP B 1 13 ? -23.066 -1.274 8.304 1.00 18.95 218 ASP B CA 1
ATOM 697 C C . ASP B 1 13 ? -24.537 -1.038 7.919 1.00 16.92 218 ASP B C 1
ATOM 698 O O . ASP B 1 13 ? -25.095 -1.790 7.119 1.00 18.08 218 ASP B O 1
ATOM 703 N N . HIS B 1 14 ? -25.076 0.100 8.357 1.00 20.10 219 HIS B N 1
ATOM 704 C CA A HIS B 1 14 ? -26.478 0.454 8.037 0.50 19.46 219 HIS B CA 1
ATOM 705 C CA B HIS B 1 14 ? -26.480 0.486 8.049 0.50 20.30 219 HIS B CA 1
ATOM 706 C C . HIS B 1 14 ? -26.702 0.450 6.523 1.00 19.05 219 HIS B C 1
ATOM 707 O O . HIS B 1 14 ? -27.755 -0.005 6.084 1.00 19.60 219 HIS B O 1
ATOM 720 N N . LYS B 1 15 ? -25.744 0.950 5.720 1.00 21.31 220 LYS B N 1
ATOM 721 C CA . LYS B 1 15 ? -25.915 0.993 4.239 1.00 21.91 220 LYS B CA 1
ATOM 722 C C . LYS B 1 15 ? -26.060 -0.409 3.638 1.00 22.66 220 LYS B C 1
ATOM 723 O O . LYS B 1 15 ? -26.523 -0.538 2.504 1.00 24.03 220 LYS B O 1
ATOM 729 N N . ASP B 1 16 ? -25.592 -1.458 4.344 1.00 19.35 221 ASP B N 1
ATOM 730 C CA . ASP B 1 16 ? -25.598 -2.850 3.839 1.00 20.95 221 ASP B CA 1
ATOM 731 C C . ASP B 1 16 ? -26.784 -3.644 4.423 1.00 16.94 221 ASP B C 1
ATOM 732 O O . ASP B 1 16 ? -26.937 -4.805 4.046 1.00 17.37 221 ASP B O 1
ATOM 737 N N . PHE B 1 17 ? -27.536 -3.060 5.344 1.00 17.99 222 PHE B N 1
ATOM 738 C CA . PHE B 1 17 ? -28.607 -3.805 6.079 1.00 17.82 222 PHE B CA 1
ATOM 739 C C . PHE B 1 17 ? -29.623 -4.452 5.137 1.00 17.44 222 PHE B C 1
ATOM 740 O O . PHE B 1 17 ? -29.906 -5.670 5.183 1.00 18.29 222 PHE B O 1
ATOM 748 N N . ASP B 1 18 ? -30.173 -3.689 4.180 1.00 18.96 223 ASP B N 1
ATOM 749 C CA . ASP B 1 18 ? -31.249 -4.264 3.320 1.00 19.62 223 ASP B CA 1
ATOM 750 C C . ASP B 1 18 ? -30.770 -5.419 2.434 1.00 17.93 223 ASP B C 1
ATOM 751 O O . ASP B 1 18 ? -31.433 -6.450 2.316 1.00 18.70 223 ASP B O 1
ATOM 756 N N . ARG B 1 19 ? -29.594 -5.276 1.794 1.00 16.75 224 ARG B N 1
ATOM 757 C CA . ARG B 1 19 ? -29.059 -6.350 0.921 1.00 18.94 224 ARG B CA 1
ATOM 758 C C . ARG B 1 19 ? -28.648 -7.576 1.750 1.00 16.18 224 ARG B C 1
ATOM 759 O O . ARG B 1 19 ? -28.786 -8.738 1.255 1.00 18.25 224 ARG B O 1
ATOM 767 N N . THR B 1 20 ? -28.164 -7.329 2.985 1.00 16.69 225 THR B N 1
ATOM 768 C CA . THR B 1 20 ? -27.764 -8.462 3.867 1.00 17.29 225 THR B CA 1
ATOM 769 C C . THR B 1 20 ? -29.033 -9.200 4.292 1.00 15.12 225 THR B C 1
ATOM 770 O O . THR B 1 20 ? -29.015 -10.446 4.293 1.00 16.73 225 THR B O 1
ATOM 774 N N . GLU B 1 21 ? -30.051 -8.447 4.625 1.00 16.61 226 GLU B N 1
ATOM 775 C CA . GLU B 1 21 ? -31.360 -9.018 5.069 1.00 17.66 226 GLU B CA 1
ATOM 776 C C . GLU B 1 21 ? -31.910 -9.882 3.934 1.00 19.08 226 GLU B C 1
ATOM 777 O O . GLU B 1 21 ? -32.274 -11.057 4.139 1.00 20.03 226 GLU B O 1
ATOM 783 N N . LYS B 1 22 ? -31.829 -9.415 2.692 1.00 19.54 227 LYS B N 1
ATOM 784 C CA . LYS B 1 22 ? -32.372 -10.182 1.554 1.00 20.02 227 LYS B CA 1
ATOM 785 C C . LYS B 1 22 ? -31.584 -11.470 1.345 1.00 18.67 227 LYS B C 1
ATOM 786 O O . LYS B 1 22 ? -32.167 -12.559 1.240 1.00 21.25 227 LYS B O 1
ATOM 792 N N . TYR B 1 23 ? -30.248 -11.376 1.344 1.00 17.90 228 TYR B N 1
ATOM 793 C CA . TYR B 1 23 ? -29.382 -12.555 1.171 1.00 17.97 228 TYR B CA 1
ATOM 794 C C . TYR B 1 23 ? -29.696 -13.566 2.289 1.00 16.19 228 TYR B C 1
ATOM 795 O O . TYR B 1 23 ? -29.885 -14.781 2.013 1.00 17.73 228 TYR B O 1
ATOM 804 N N . LEU B 1 24 ? -29.599 -13.110 3.543 1.00 16.60 229 LEU B N 1
ATOM 805 C CA . LEU B 1 24 ? -29.696 -14.084 4.668 1.00 17.98 229 LEU B CA 1
ATOM 806 C C . LEU B 1 24 ? -31.093 -14.704 4.715 1.00 17.44 229 LEU B C 1
ATOM 807 O O . LEU B 1 24 ? -31.185 -15.901 4.964 1.00 18.99 229 LEU B O 1
ATOM 812 N N . ALA B 1 25 ? -32.115 -13.927 4.459 1.00 17.59 230 ALA B N 1
ATOM 813 C CA . ALA B 1 25 ? -33.507 -14.420 4.610 1.00 20.04 230 ALA B CA 1
ATOM 814 C C . ALA B 1 25 ? -33.825 -15.370 3.464 1.00 22.03 230 ALA B C 1
ATOM 815 O O . ALA B 1 25 ? -34.656 -16.286 3.678 1.00 20.96 230 ALA B O 1
ATOM 817 N N . GLU B 1 26 ? -33.159 -15.218 2.312 1.00 22.30 231 GLU B N 1
ATOM 818 C CA . GLU B 1 26 ? -33.378 -16.090 1.148 1.00 24.29 231 GLU B CA 1
ATOM 819 C C . GLU B 1 26 ? -32.661 -17.433 1.360 1.00 22.84 231 GLU B C 1
ATOM 820 O O . GLU B 1 26 ? -33.154 -18.468 0.905 1.00 27.76 231 GLU B O 1
ATOM 826 N N . HIS B 1 27 ? -31.472 -17.436 1.971 1.00 19.56 232 HIS B N 1
ATOM 827 C CA . 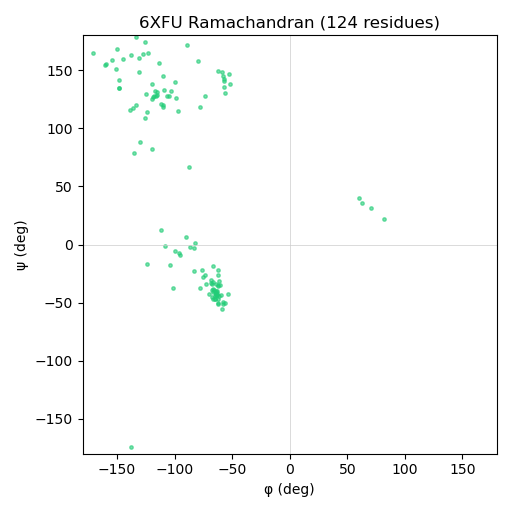HIS B 1 27 ? -30.618 -18.642 2.003 1.00 20.36 232 HIS B CA 1
ATOM 828 C C . HIS B 1 27 ? -30.631 -19.361 3.348 1.00 19.22 232 HIS B C 1
ATOM 829 O O . HIS B 1 27 ? -30.281 -20.553 3.398 1.00 20.47 232 HIS B O 1
ATOM 836 N N . PHE B 1 28 ? -31.083 -18.656 4.406 1.00 17.32 233 PHE B N 1
ATOM 837 C CA . PHE B 1 28 ? -31.109 -19.150 5.793 1.00 17.15 233 PHE B CA 1
ATOM 838 C C . PHE B 1 28 ? -32.472 -18.809 6.344 1.00 15.99 233 PHE B C 1
ATOM 839 O O . PHE B 1 28 ? -33.287 -18.176 5.641 1.00 17.55 233 PHE B O 1
ATOM 847 N N . GLN B 1 29 ? -32.719 -19.198 7.586 1.00 15.07 234 GLN B N 1
ATOM 848 C CA . GLN B 1 29 ? -33.994 -18.838 8.234 1.00 13.80 234 GLN B CA 1
ATOM 849 C C . GLN B 1 29 ? -33.737 -17.598 9.089 1.00 13.32 234 GLN B C 1
ATOM 850 O O . GLN B 1 29 ? -33.022 -17.652 10.098 1.00 13.52 234 GLN B O 1
ATOM 856 N N . LEU B 1 30 ? -34.357 -16.498 8.722 1.00 12.59 235 LEU B N 1
ATOM 857 C CA . LEU B 1 30 ? -34.378 -15.276 9.551 1.00 12.68 235 LEU B CA 1
ATOM 858 C C . LEU B 1 30 ? -35.313 -15.479 10.729 1.00 12.78 235 LEU B C 1
ATOM 859 O O . LEU B 1 30 ? -36.470 -15.897 10.544 1.00 13.41 235 LEU B O 1
ATOM 864 N N . GLN B 1 31 ? -34.805 -15.210 11.911 1.00 12.39 236 GLN B N 1
ATOM 865 C CA . GLN B 1 31 ? -35.536 -15.292 13.182 1.00 13.61 236 GLN B CA 1
ATOM 866 C C . GLN B 1 31 ? -35.968 -13.921 13.676 1.00 13.86 236 GLN B C 1
ATOM 867 O O . GLN B 1 31 ? -36.974 -13.825 14.341 1.00 14.26 236 GLN B O 1
ATOM 873 N N . ASN B 1 32 ? -35.147 -12.906 13.484 1.00 12.64 237 ASN B N 1
ATOM 874 C CA . ASN B 1 32 ? -35.382 -11.580 14.083 1.00 12.98 237 ASN B CA 1
ATOM 875 C C . ASN B 1 32 ? -34.375 -10.650 13.450 1.00 12.37 237 ASN B C 1
ATOM 876 O O . ASN B 1 32 ? -33.380 -11.087 12.845 1.00 12.35 237 ASN B O 1
ATOM 881 N N . VAL B 1 33 ? -34.625 -9.356 13.614 1.00 13.03 238 VAL B N 1
ATOM 882 C CA . VAL B 1 33 ? -33.626 -8.308 13.228 1.00 13.07 238 VAL B CA 1
ATOM 883 C C . VAL B 1 33 ? -33.587 -7.246 14.308 1.00 14.08 238 VAL B C 1
ATOM 884 O O . VAL B 1 33 ? -34.505 -7.130 15.116 1.00 15.22 238 VAL B O 1
ATOM 888 N N . ASP B 1 34 ? -32.521 -6.468 14.283 1.00 14.30 239 ASP B N 1
ATOM 889 C CA . ASP B 1 34 ? -32.449 -5.197 15.038 1.00 15.48 239 ASP B CA 1
ATOM 890 C C . ASP B 1 34 ? -31.971 -4.143 14.035 1.00 15.70 239 ASP B C 1
ATOM 891 O O . ASP B 1 34 ? -30.744 -3.950 13.882 1.00 15.88 239 ASP B O 1
ATOM 896 N N . LYS B 1 35 ? -32.890 -3.512 13.328 1.00 16.93 240 LYS B N 1
ATOM 897 C CA . LYS B 1 35 ? -32.502 -2.586 12.249 1.00 19.44 240 LYS B CA 1
ATOM 898 C C . LYS B 1 35 ? -31.728 -1.393 12.841 1.00 17.91 240 LYS B C 1
ATOM 899 O O . LYS B 1 35 ? -30.765 -0.914 12.214 1.00 19.84 240 LYS B O 1
ATOM 905 N N . ALA B 1 36 ? -32.070 -0.961 14.035 1.00 17.03 241 ALA B N 1
ATOM 906 C CA . ALA B 1 36 ? -31.447 0.257 14.582 1.00 18.03 241 ALA B CA 1
ATOM 907 C C . ALA B 1 36 ? -29.954 0.009 14.722 1.00 19.24 241 ALA B C 1
ATOM 908 O O . ALA B 1 36 ? -29.164 0.925 14.445 1.00 19.14 241 ALA B O 1
ATOM 910 N N . ASP B 1 37 ? -29.521 -1.202 15.078 1.00 16.63 242 ASP B N 1
ATOM 911 C CA . ASP B 1 37 ? -28.081 -1.444 15.280 1.00 16.35 242 ASP B CA 1
ATOM 912 C C . ASP B 1 37 ? -27.510 -2.369 14.204 1.00 17.21 242 ASP B C 1
ATOM 913 O O . ASP B 1 37 ? -26.356 -2.779 14.321 1.00 19.57 242 ASP B O 1
ATOM 918 N N . GLY B 1 38 ? -28.239 -2.631 13.120 1.00 15.68 243 GLY B N 1
ATOM 919 C CA . GLY B 1 38 ? -27.738 -3.385 11.960 1.00 14.86 243 GLY B CA 1
ATOM 920 C C . GLY B 1 38 ? -27.533 -4.873 12.229 1.00 15.02 243 GLY B C 1
ATOM 921 O O . GLY B 1 38 ? -26.693 -5.468 11.544 1.00 14.40 243 GLY B O 1
ATOM 922 N N . HIS B 1 39 ? -28.342 -5.466 13.104 1.00 13.61 244 HIS B N 1
ATOM 923 C CA . HIS B 1 39 ? -28.223 -6.907 13.391 1.00 13.02 244 HIS B CA 1
ATOM 924 C C . HIS B 1 39 ? -29.259 -7.711 12.631 1.00 14.07 244 HIS B C 1
ATOM 925 O O . HIS B 1 39 ? -30.456 -7.329 12.568 1.00 13.47 244 HIS B O 1
ATOM 932 N N . LEU B 1 40 ? -28.829 -8.860 12.133 1.00 12.71 245 LEU B N 1
ATOM 933 C CA . LEU B 1 40 ? -29.741 -9.855 11.516 1.00 12.46 245 LEU B CA 1
ATOM 934 C C . LEU B 1 40 ? -29.544 -11.190 1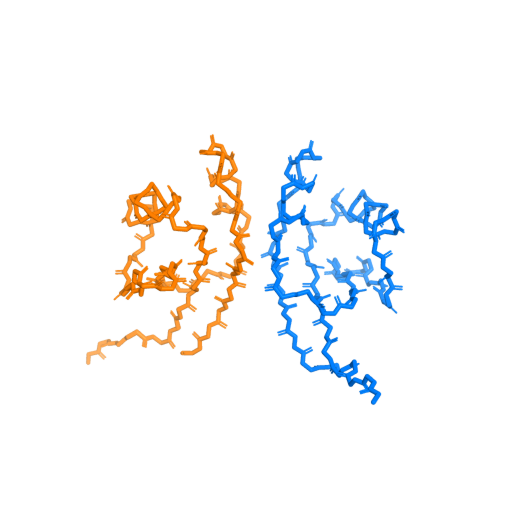2.241 1.00 12.29 245 LEU B C 1
ATOM 935 O O . LEU B 1 40 ? -28.366 -11.602 12.395 1.00 13.05 245 LEU B O 1
ATOM 940 N N . MET B 1 41 ? -30.608 -11.834 12.697 1.00 12.38 246 MET B N 1
ATOM 941 C CA . MET B 1 41 ? -30.531 -13.040 13.542 1.00 13.09 246 MET B CA 1
ATOM 942 C C . MET B 1 41 ? -31.059 -14.179 12.679 1.00 13.42 246 MET B C 1
ATOM 943 O O . MET B 1 41 ? -32.243 -14.134 12.249 1.00 13.63 246 MET B O 1
ATOM 948 N N . ILE B 1 42 ? -30.264 -15.204 12.446 1.00 12.59 247 ILE B N 1
ATOM 949 C CA . ILE B 1 42 ? -30.659 -16.399 11.664 1.00 13.63 247 ILE B CA 1
ATOM 950 C C . ILE B 1 42 ? -30.467 -17.629 12.534 1.00 13.37 247 ILE B C 1
ATOM 951 O O . ILE B 1 42 ? -29.775 -17.583 13.566 1.00 12.58 247 ILE B O 1
ATOM 956 N N . ASN B 1 43 ? -31.043 -18.722 12.112 1.00 14.42 248 ASN B N 1
ATOM 957 C CA . ASN B 1 43 ? -30.725 -20.011 12.770 1.00 16.02 248 ASN B CA 1
ATOM 958 C C . ASN B 1 43 ? -29.195 -20.205 12.809 1.00 15.20 248 ASN B C 1
ATOM 959 O O . ASN B 1 43 ? -28.517 -19.870 11.835 1.00 16.80 248 ASN B O 1
ATOM 964 N N . ALA B 1 44 ? -28.679 -20.684 13.940 1.00 15.08 249 ALA B N 1
ATOM 965 C CA . ALA B 1 44 ? -27.233 -20.764 14.184 1.00 15.56 249 ALA B CA 1
ATOM 966 C C . ALA B 1 44 ? -26.537 -21.585 13.112 1.00 16.50 249 ALA B C 1
ATOM 967 O O . ALA B 1 44 ? -27.059 -22.643 12.633 1.00 17.56 249 ALA B O 1
ATOM 969 N N . GLN B 1 45 ? -25.364 -21.111 12.744 1.00 16.13 250 GLN B N 1
ATOM 970 C CA . GLN B 1 45 ? -24.477 -21.758 11.752 1.00 18.41 250 GLN B CA 1
ATOM 971 C C . GLN B 1 45 ? -23.196 -22.192 12.454 1.00 18.36 250 GLN B C 1
ATOM 972 O O . GLN B 1 45 ? -22.576 -21.374 13.202 1.00 20.81 250 GLN B O 1
ATOM 978 N N . LYS B 1 46 ? -22.805 -23.453 12.235 1.00 18.23 251 LYS B N 1
ATOM 979 C CA . LYS B 1 46 ? -21.563 -23.951 12.856 1.00 19.85 251 LYS B CA 1
ATOM 980 C C . LYS B 1 46 ? -20.312 -23.415 12.153 1.00 18.54 251 LYS B C 1
ATOM 981 O O . LYS B 1 46 ? -19.262 -23.294 12.794 1.00 21.07 251 LYS B O 1
ATOM 987 N N . ASN B 1 47 ? -20.409 -23.117 10.874 1.00 16.39 252 ASN B N 1
ATOM 988 C CA . ASN B 1 47 ? -19.272 -22.746 10.026 1.00 16.15 252 ASN B CA 1
ATOM 989 C C . ASN B 1 47 ? -19.701 -21.520 9.251 1.00 16.87 252 ASN B C 1
ATOM 990 O O . ASN B 1 47 ? -20.711 -21.550 8.546 1.00 17.80 252 ASN B O 1
ATOM 995 N N . TYR B 1 48 ? -18.985 -20.429 9.433 1.00 13.32 253 TYR B N 1
ATOM 996 C CA . TYR B 1 48 ? -19.323 -19.135 8.831 1.00 13.29 253 TYR B CA 1
ATOM 997 C C . TYR B 1 48 ? -18.836 -18.989 7.395 1.00 12.61 253 TYR B C 1
ATOM 998 O O . TYR B 1 48 ? -19.151 -17.944 6.818 1.00 14.38 253 TYR B O 1
ATOM 1007 N N . GLN B 1 49 ? -18.128 -19.929 6.816 1.00 13.91 254 GLN B N 1
ATOM 1008 C CA . GLN B 1 49 ? -17.495 -19.751 5.478 1.00 15.95 254 GLN B CA 1
ATOM 1009 C C . GLN B 1 49 ? -18.511 -19.411 4.416 1.00 16.60 254 GLN B C 1
ATOM 1010 O O . GLN B 1 49 ? -18.229 -18.504 3.622 1.00 17.08 254 GLN B O 1
ATOM 1016 N N . VAL B 1 50 ? -19.594 -20.166 4.338 1.00 16.87 255 VAL B N 1
ATOM 1017 C CA . VAL B 1 50 ? -20.508 -20.014 3.185 1.00 18.09 255 VAL B CA 1
ATOM 1018 C C . VAL B 1 50 ? -21.052 -18.587 3.233 1.00 16.23 255 VAL B C 1
ATOM 1019 O O . VAL B 1 50 ? -21.079 -17.891 2.211 1.00 17.88 255 VAL B O 1
ATOM 1023 N N . ILE B 1 51 ? -21.489 -18.127 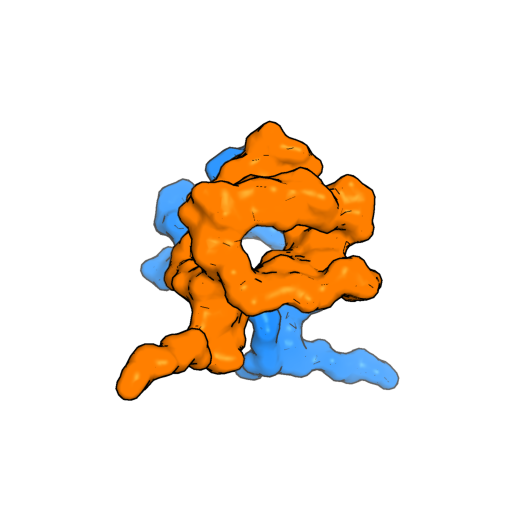4.392 1.00 15.22 256 ILE B N 1
ATOM 1024 C CA . ILE B 1 51 ? -22.122 -16.810 4.538 1.00 15.89 256 ILE B CA 1
ATOM 1025 C C . ILE B 1 51 ? -21.082 -15.747 4.270 1.00 15.24 256 ILE B C 1
ATOM 1026 O O . ILE B 1 51 ? -21.398 -14.766 3.560 1.00 15.87 256 ILE B O 1
ATOM 1031 N N . LEU B 1 52 ? -19.876 -15.883 4.831 1.00 13.88 257 LEU B N 1
ATOM 1032 C CA . LEU B 1 52 ? -18.901 -14.785 4.634 1.00 14.54 257 LEU B CA 1
ATOM 1033 C C . LEU B 1 52 ? -18.494 -14.707 3.148 1.00 13.91 257 LEU B C 1
ATOM 1034 O O . LEU B 1 52 ? -18.362 -13.558 2.672 1.00 14.41 257 LEU B O 1
ATOM 1039 N N . LYS B 1 53 ? -18.326 -15.821 2.464 1.00 14.05 258 LYS B N 1
ATOM 1040 C CA . LYS B 1 53 ? -17.981 -15.807 1.023 1.00 15.43 258 LYS B CA 1
ATOM 1041 C C . LYS B 1 53 ? -19.140 -15.201 0.243 1.00 16.81 258 LYS B C 1
ATOM 1042 O O . LYS B 1 53 ? -18.895 -14.326 -0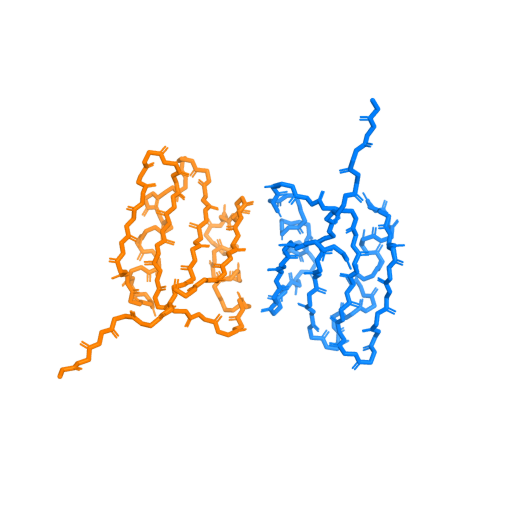.584 1.00 17.80 258 LYS B O 1
ATOM 1048 N N . ALA B 1 54 ? -20.376 -15.616 0.511 1.00 16.06 259 ALA B N 1
ATOM 1049 C CA . ALA B 1 54 ? -21.520 -15.089 -0.252 1.00 17.44 259 ALA B CA 1
ATOM 1050 C C . ALA B 1 54 ? -21.663 -13.602 -0.004 1.00 15.64 259 ALA B C 1
ATOM 1051 O O . ALA B 1 54 ? -21.926 -12.855 -0.980 1.00 18.40 259 ALA B O 1
ATOM 1053 N N . LEU B 1 55 ? -21.525 -13.100 1.220 1.00 15.25 260 LEU B N 1
ATOM 1054 C CA . LEU B 1 55 ? -21.591 -11.664 1.478 1.00 15.75 260 LEU B CA 1
ATOM 1055 C C . LEU B 1 55 ? -20.456 -10.951 0.768 1.00 16.49 260 LEU B C 1
ATOM 1056 O O . LEU B 1 55 ? -20.715 -9.848 0.237 1.00 16.72 260 LEU B O 1
ATOM 1061 N N . SER B 1 56 ? -19.256 -11.493 0.768 1.00 16.93 261 SER B N 1
ATOM 1062 C CA A SER B 1 56 ? -18.134 -10.812 0.073 0.50 16.62 261 SER B CA 1
ATOM 1063 C CA B SER B 1 56 ? -18.111 -10.869 0.058 0.50 17.66 261 SER B CA 1
ATOM 1064 C C . SER B 1 56 ? -18.479 -10.648 -1.412 1.00 17.89 261 SER B C 1
ATOM 1065 O O . SER B 1 56 ? -18.082 -9.603 -1.960 1.00 19.15 261 SER B O 1
ATOM 1070 N N . GLU B 1 57 ? -19.126 -11.628 -2.025 1.00 17.83 262 GLU B N 1
ATOM 1071 C CA . GLU B 1 57 ? -19.513 -11.502 -3.466 1.00 19.95 262 GLU B CA 1
ATOM 1072 C C . GLU B 1 57 ? -20.484 -10.329 -3.651 1.00 20.67 262 GLU B C 1
ATOM 1073 O O . GLU B 1 57 ? -20.502 -9.725 -4.775 1.00 23.93 262 GLU B O 1
ATOM 1079 N N . LEU B 1 58 ? -21.243 -9.938 -2.635 1.00 19.14 263 LEU B N 1
ATOM 1080 C CA . LEU B 1 58 ? -22.160 -8.776 -2.671 1.00 19.48 263 LEU B CA 1
ATOM 1081 C C . LEU B 1 58 ? -21.426 -7.525 -2.209 1.00 17.55 263 LEU B C 1
ATOM 1082 O O . LEU B 1 58 ? -22.034 -6.499 -2.003 1.00 19.13 263 LEU B O 1
ATOM 1087 N N . ASP B 1 59 ? -20.110 -7.613 -1.979 1.00 17.49 264 ASP B N 1
ATOM 1088 C CA . ASP B 1 59 ? -19.295 -6.493 -1.454 1.00 18.58 264 ASP B CA 1
ATOM 1089 C C . ASP B 1 59 ? -19.751 -6.086 -0.055 1.00 20.68 264 ASP B C 1
ATOM 1090 O O . ASP B 1 59 ? -19.687 -4.928 0.312 1.00 21.80 264 ASP B O 1
ATOM 1095 N N . ILE B 1 60 ? -20.155 -7.065 0.733 1.00 18.00 265 ILE B N 1
ATOM 1096 C CA . ILE B 1 60 ? -20.547 -6.855 2.149 1.00 18.40 265 ILE B CA 1
ATOM 1097 C C . ILE B 1 60 ? -19.579 -7.610 3.073 1.00 15.39 265 ILE B C 1
ATOM 1098 O O . ILE B 1 60 ? -19.383 -8.805 2.907 1.00 15.13 265 ILE B O 1
ATOM 1103 N N . TYR B 1 61 ? -19.050 -6.872 4.027 1.00 15.78 266 TYR B N 1
ATOM 1104 C CA . TYR B 1 61 ? -18.075 -7.369 5.018 1.00 16.44 266 TYR B CA 1
ATOM 1105 C C . TYR B 1 61 ? -18.665 -7.025 6.370 1.00 16.48 266 TYR B C 1
ATOM 1106 O O . TYR B 1 61 ? -18.790 -5.849 6.723 1.00 17.72 266 TYR B O 1
ATOM 1115 N N . PRO B 1 62 ? -19.134 -8.034 7.141 1.00 15.17 267 PRO B N 1
ATOM 1116 C CA . PRO B 1 62 ? -19.732 -7.759 8.431 1.00 14.73 267 PRO B CA 1
ATOM 1117 C C . PRO B 1 62 ? -18.839 -6.996 9.414 1.00 15.81 267 PRO B C 1
ATOM 1118 O O . PRO B 1 62 ? -17.630 -7.211 9.428 1.00 15.41 267 PRO B O 1
ATOM 1122 N N . LYS B 1 63 ? -19.427 -6.114 10.176 1.00 14.24 268 LYS B N 1
ATOM 1123 C CA . LYS B 1 63 ? -18.812 -5.528 11.374 1.00 15.25 268 LYS B CA 1
ATOM 1124 C C . LYS B 1 63 ? -18.623 -6.579 12.477 1.00 13.65 268 LYS B C 1
ATOM 1125 O O . LYS B 1 63 ? -17.721 -6.462 13.281 1.00 14.19 268 LYS B O 1
ATOM 1131 N N . TYR B 1 64 ? -19.517 -7.546 12.550 1.00 13.89 269 TYR B N 1
ATOM 1132 C CA . TYR B 1 64 ? -19.445 -8.535 13.640 1.00 13.45 269 TYR B CA 1
ATOM 1133 C C . TYR B 1 64 ? -20.237 -9.751 13.203 1.00 13.52 269 TYR B C 1
ATOM 1134 O O . TYR B 1 64 ? -21.174 -9.658 12.389 1.00 13.18 269 TYR B O 1
ATOM 1143 N N . ILE B 1 65 ? -19.891 -10.889 13.759 1.00 12.63 270 ILE B N 1
ATOM 1144 C CA . ILE B 1 65 ? -20.681 -12.140 13.643 1.00 12.62 270 ILE B CA 1
ATOM 1145 C C . ILE B 1 65 ? -20.470 -12.908 14.925 1.00 15.39 270 ILE B C 1
ATOM 1146 O O . ILE B 1 65 ? -19.340 -12.954 15.409 1.00 15.53 270 ILE B O 1
ATOM 1151 N N . GLU B 1 66 ? -21.551 -13.428 15.482 1.00 14.67 271 GLU B N 1
ATOM 1152 C CA . GLU B 1 66 ? -21.434 -14.207 16.731 1.00 14.91 271 GLU B CA 1
ATOM 1153 C C . GLU B 1 66 ? -22.593 -15.187 16.820 1.00 15.70 271 GLU B C 1
ATOM 1154 O O . GLU B 1 66 ? -23.579 -15.001 16.113 1.00 16.00 271 GLU B O 1
ATOM 1160 N N . THR B 1 67 ? -22.418 -16.226 17.616 1.00 15.30 272 THR B N 1
ATOM 1161 C CA . THR B 1 67 ? -23.507 -17.193 17.843 1.00 15.04 272 THR B CA 1
ATOM 1162 C C . THR B 1 67 ? -23.830 -17.196 19.323 1.00 17.69 272 THR B C 1
ATOM 1163 O O . THR B 1 67 ? -22.900 -17.247 20.127 1.00 20.24 272 THR B O 1
ATOM 1167 N N . ARG B 1 68 ? -25.117 -17.225 19.647 1.00 18.37 273 ARG B N 1
ATOM 1168 C CA . ARG B 1 68 ? -25.502 -17.275 21.076 1.00 22.46 273 ARG B CA 1
ATOM 1169 C C . ARG B 1 68 ? -26.752 -18.133 21.234 1.00 26.81 273 ARG B C 1
ATOM 1170 O O . ARG B 1 68 ? -27.457 -18.416 20.244 1.00 23.68 273 ARG B O 1
ATOM 1178 N N . LYS B 1 69 ? -26.947 -18.593 22.467 1.00 28.35 274 LYS B N 1
ATOM 1179 C CA . LYS B 1 69 ? -28.131 -19.408 22.862 1.00 34.94 274 LYS B CA 1
ATOM 1180 C C . LYS B 1 69 ? -29.386 -18.552 22.679 1.00 36.68 274 LYS B C 1
ATOM 1181 O O . LYS B 1 69 ? -29.203 -17.329 22.726 1.00 34.56 274 LYS B O 1
#

Sequence (139 aa):
GSHMSDTTIVTVDHKDFDRTEKYLAEHFQLQQNVDKADGHLLMINAQKNYQVILKALSSELDIYPKYIETRKSGSHMMSDDTTTIIVTVDHHKDFDRTEKYLAEHFQLQNVDKADGHLMINAQKNYQVILKALSSELDIYPKYIETRK

Nearest PDB structures (foldseek):
  6xfu-assembly1_B  TM=1.015E+00  e=1.513E-13  Staphylococcus aureus
  6u2d-assembly2_C  TM=1.007E+00  e=5.991E-11  Staphylococcus aureus
  6xji-assembly1_D  TM=9.608E-01  e=2.573E-11  Staphylococcus aureus
  4f3q-assembly1_A  TM=5.550E-01  e=3.622E-02  Coxiella burnetii RSA 493
  4wk3-assembly1_A  TM=6.532E-01  e=3.095E-01  Staphylococcus aureus subsp. aureus COL

Organism: Staphylococcus aureus (strain NCTC 8325 / PS 47) (NCBI:txid93061)